Protein AF-A0A945MUC5-F1 (afdb_monomer)

Foldseek 3Di:
DDPPPALAPDDDDKDWDADPVPRAIEIERTFGQADPVLLVVCPPHPYYHAFAPDEPPDDPVVSVVHSGHHPVSVVVSVVD

Mean predicted aligned error: 4.46 Å

Secondary structure (DSSP, 8-state):
------SSSS----EEEE-TTT--EEEE--S----THHHHHHTT-SEEE----S-TT--HHHHHHHT---HHHHHHHHH-

Sequence (80 aa):
MRSDTHFHPLAARCYRFTDPATGGRMVFSGDTFYHQGLPLFAKDCDVLVHEAAVSADAEIPDLMRSLHSRPQDAAQVAWL

Nearest PDB structures (foldseek):
  1zkp-assembly1_C  TM=9.305E-01  e=2.985E-03  Bacillus anthracis str. Ames
  6kns-assembly4_D-2  TM=9.121E-01  e=6.643E-03  Bacillus subtilis
  6kns-assembly3_C-2  TM=9.325E-01  e=8.114E-03  Bacillus subtilis
  6kns-assembly1_A  TM=9.361E-01  e=1.132E-02  Bacillus subtilis
  6kns-assembly2_B-2  TM=9.097E-01  e=1.059E-02  Bacillus subtilis

Solvent-accessible surface area (backbone atoms only — not comparable to full-atom values): 4825 Å² total; per-residue (Å²): 134,87,89,74,87,66,47,29,100,58,99,66,66,65,49,77,49,68,44,86,90,80,66,50,27,40,28,36,44,50,69,36,30,80,54,85,62,51,31,70,71,45,45,92,46,78,41,80,48,63,47,49,84,38,61,82,83,62,51,69,74,58,42,72,68,66,29,42,15,25,51,65,49,37,51,55,38,73,73,89

Radius of gyration: 13.56 Å; Cα contacts (8 Å, |Δi|>4): 124; chains: 1; bounding box: 36×32×33 Å

Structure (mmCIF, N/CA/C/O backbone):
data_AF-A0A945MUC5-F1
#
_entry.id   AF-A0A945MUC5-F1
#
loop_
_atom_site.group_PDB
_atom_site.id
_atom_site.type_symbol
_atom_site.label_atom_id
_atom_site.label_alt_id
_atom_site.label_comp_id
_atom_site.label_asym_id
_atom_site.label_entity_id
_atom_site.label_seq_id
_atom_site.pdbx_PDB_ins_code
_atom_site.Cartn_x
_atom_site.Cartn_y
_atom_site.Cartn_z
_atom_site.occupancy
_atom_site.B_iso_or_equiv
_atom_site.auth_seq_id
_atom_site.auth_comp_id
_atom_site.auth_asym_id
_atom_site.auth_atom_id
_atom_site.pdbx_PDB_model_num
ATOM 1 N N . MET A 1 1 ? 18.416 22.711 -6.671 1.00 39.22 1 MET A N 1
ATOM 2 C CA . MET A 1 1 ? 18.092 21.292 -6.422 1.00 39.22 1 MET A CA 1
ATOM 3 C C . MET A 1 1 ? 16.574 21.196 -6.395 1.00 39.22 1 MET A C 1
ATOM 5 O O . MET A 1 1 ? 15.985 21.756 -5.485 1.00 39.22 1 MET A O 1
ATOM 9 N N . ARG A 1 2 ? 15.928 20.670 -7.446 1.00 33.88 2 ARG A N 1
ATOM 10 C CA . ARG A 1 2 ? 14.464 20.491 -7.450 1.00 33.88 2 ARG A CA 1
ATOM 11 C C . ARG A 1 2 ? 14.161 19.237 -6.631 1.00 33.88 2 ARG A C 1
ATOM 13 O O . ARG A 1 2 ? 14.563 18.155 -7.040 1.00 33.88 2 ARG A O 1
ATOM 20 N N . SER A 1 3 ? 13.555 19.389 -5.459 1.00 46.53 3 SER A N 1
ATOM 21 C CA . SER A 1 3 ? 13.125 18.276 -4.607 1.00 46.53 3 SER A CA 1
ATOM 22 C C . SER A 1 3 ? 11.682 17.900 -4.943 1.00 46.53 3 SER A C 1
ATOM 24 O O . SER A 1 3 ? 10.796 18.025 -4.106 1.00 46.53 3 SER A O 1
ATOM 26 N N . ASP A 1 4 ? 11.447 17.494 -6.183 1.00 49.94 4 ASP A N 1
ATOM 27 C CA . ASP A 1 4 ? 10.122 17.114 -6.664 1.00 49.94 4 ASP A CA 1
ATOM 28 C C . ASP A 1 4 ? 10.131 15.606 -6.938 1.00 49.94 4 ASP A C 1
ATOM 30 O O . ASP A 1 4 ? 10.172 15.151 -8.081 1.00 49.94 4 ASP A O 1
ATOM 34 N N . THR A 1 5 ? 10.204 14.804 -5.871 1.00 65.44 5 THR A N 1
ATOM 35 C CA . THR A 1 5 ? 10.100 13.343 -5.972 1.00 65.44 5 THR A CA 1
ATOM 36 C C . THR A 1 5 ? 8.640 12.992 -6.255 1.00 65.44 5 THR A C 1
ATOM 38 O O . THR A 1 5 ? 7.837 12.814 -5.342 1.00 65.44 5 THR A O 1
ATOM 41 N N . HIS A 1 6 ? 8.269 12.967 -7.532 1.00 73.81 6 HIS A N 1
ATOM 42 C CA . HIS A 1 6 ? 6.938 12.565 -7.971 1.00 73.81 6 HIS A CA 1
ATOM 43 C C . HIS A 1 6 ? 6.897 11.048 -8.175 1.00 73.81 6 HIS A C 1
ATOM 45 O O . HIS A 1 6 ? 7.607 10.514 -9.023 1.00 73.81 6 HIS A O 1
ATOM 51 N N . PHE A 1 7 ? 6.053 10.358 -7.407 1.00 87.69 7 PHE A N 1
ATOM 52 C CA . PHE A 1 7 ? 5.819 8.912 -7.534 1.00 87.69 7 PHE A CA 1
ATOM 53 C C . PHE A 1 7 ? 4.683 8.575 -8.508 1.00 87.69 7 PHE A C 1
ATOM 55 O O . PHE A 1 7 ? 4.248 7.433 -8.574 1.00 87.69 7 PHE A O 1
ATOM 62 N N . HIS A 1 8 ? 4.206 9.572 -9.254 1.00 91.56 8 HIS A N 1
ATOM 63 C CA . HIS A 1 8 ? 3.187 9.452 -10.288 1.00 91.56 8 HIS A CA 1
ATOM 64 C C . HIS A 1 8 ? 3.351 10.616 -11.295 1.00 91.56 8 HIS A C 1
ATOM 66 O O . HIS A 1 8 ? 3.823 11.684 -10.886 1.00 91.56 8 HIS A O 1
ATOM 72 N N . PRO A 1 9 ? 2.991 10.472 -12.590 1.00 87.75 9 PRO A N 1
ATOM 73 C CA . PRO A 1 9 ? 3.194 11.518 -13.604 1.00 87.75 9 PRO A CA 1
ATOM 74 C C . PRO A 1 9 ? 2.408 12.813 -13.3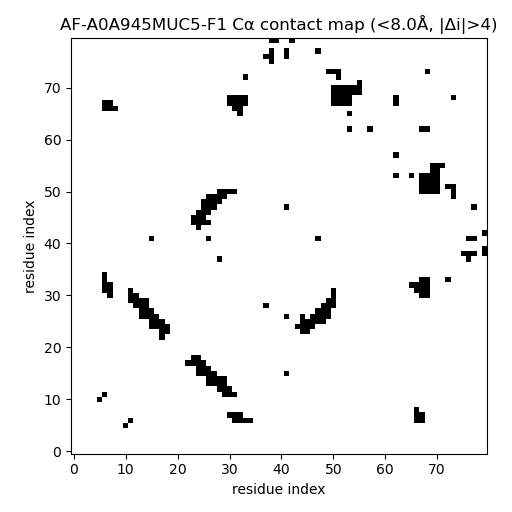57 1.00 87.75 9 PRO A C 1
ATOM 76 O O . PRO A 1 9 ? 2.782 13.873 -13.857 1.00 87.75 9 PRO A O 1
ATOM 79 N N . LEU A 1 10 ? 1.311 12.724 -12.604 1.00 89.69 10 LEU A N 1
ATOM 80 C CA . LEU A 1 10 ? 0.465 13.847 -12.207 1.00 89.69 10 LEU A CA 1
ATOM 81 C C . LEU A 1 10 ? 0.477 14.015 -10.684 1.00 89.69 10 LEU A C 1
ATOM 83 O O . LEU A 1 10 ? 0.934 13.145 -9.944 1.00 89.69 10 LEU A O 1
ATOM 87 N N . ALA A 1 11 ? -0.055 15.140 -10.203 1.00 89.62 11 ALA A N 1
ATOM 88 C CA . ALA A 1 11 ? -0.236 15.364 -8.774 1.00 89.62 11 ALA A CA 1
ATOM 89 C C . ALA A 1 11 ? -1.206 14.323 -8.183 1.00 89.62 11 ALA A C 1
ATOM 91 O O . ALA A 1 11 ? -2.422 14.469 -8.284 1.00 89.62 11 ALA A O 1
ATOM 92 N N . ALA A 1 12 ? -0.649 13.291 -7.554 1.00 90.56 12 ALA A N 1
ATOM 93 C CA . ALA A 1 12 ? -1.379 12.236 -6.862 1.00 90.56 12 ALA A CA 1
ATOM 94 C C . ALA A 1 12 ? -1.296 12.414 -5.340 1.00 90.56 12 ALA A C 1
ATOM 96 O O . ALA A 1 12 ? -0.358 13.024 -4.812 1.00 90.56 12 ALA A O 1
ATOM 97 N N . ARG A 1 13 ? -2.296 11.893 -4.623 1.00 92.94 13 ARG A N 1
ATOM 98 C CA . ARG A 1 13 ? -2.326 11.860 -3.157 1.00 92.94 13 ARG A CA 1
ATOM 99 C C . ARG A 1 13 ? -2.884 10.532 -2.665 1.00 92.94 13 ARG A C 1
ATOM 101 O O . ARG A 1 13 ? -3.878 10.049 -3.198 1.00 92.94 13 ARG A O 1
ATOM 108 N N . CYS A 1 14 ? -2.292 10.026 -1.590 1.00 96.31 14 CYS A N 1
ATOM 109 C CA . CYS A 1 14 ? -2.897 8.986 -0.770 1.00 96.31 14 CYS A CA 1
ATOM 110 C C . CYS A 1 14 ? -3.868 9.625 0.230 1.00 96.31 14 CYS A C 1
ATOM 112 O O . CYS A 1 14 ? -3.644 10.746 0.699 1.00 96.31 14 CYS A O 1
ATOM 114 N N . TYR A 1 15 ? -4.918 8.896 0.597 1.00 97.88 15 TYR A N 1
ATOM 115 C CA . TYR A 1 15 ? -5.920 9.360 1.552 1.00 97.88 15 TYR A CA 1
ATOM 116 C C . TYR A 1 15 ? -6.091 8.363 2.688 1.00 97.88 15 TYR A C 1
ATOM 118 O O . TYR A 1 15 ? -6.072 7.152 2.477 1.00 97.88 15 TYR A O 1
ATOM 126 N N . ARG A 1 16 ? -6.288 8.891 3.897 1.00 98.19 16 ARG A N 1
ATOM 127 C CA . ARG A 1 16 ? -6.650 8.126 5.088 1.00 98.19 16 ARG A CA 1
ATOM 128 C C . ARG A 1 16 ? -7.927 8.706 5.666 1.00 98.19 16 ARG A C 1
ATOM 130 O O . ARG A 1 16 ? -7.990 9.900 5.951 1.00 98.19 16 ARG A O 1
ATOM 137 N N . PHE A 1 17 ? -8.914 7.848 5.857 1.00 98.25 17 PHE A N 1
ATOM 138 C CA . PHE A 1 17 ? -10.191 8.185 6.461 1.00 98.25 17 PHE A CA 1
ATOM 139 C C . PHE A 1 17 ? -10.286 7.502 7.813 1.00 98.25 17 PHE A C 1
ATOM 141 O O . PHE A 1 17 ? -9.947 6.327 7.931 1.00 98.25 17 PHE A O 1
ATOM 148 N N . THR A 1 18 ? -10.759 8.239 8.811 1.00 98.38 18 THR A N 1
ATOM 149 C CA . THR A 1 18 ? -11.075 7.705 10.133 1.00 98.38 18 THR A CA 1
ATOM 150 C C . THR A 1 18 ? -12.535 8.009 10.408 1.00 98.38 18 THR A C 1
ATOM 152 O O . THR A 1 18 ? -12.927 9.175 10.372 1.00 98.38 18 THR A O 1
ATOM 155 N N . ASP A 1 19 ? -13.327 6.981 10.689 1.00 98.25 19 ASP A N 1
ATOM 156 C CA 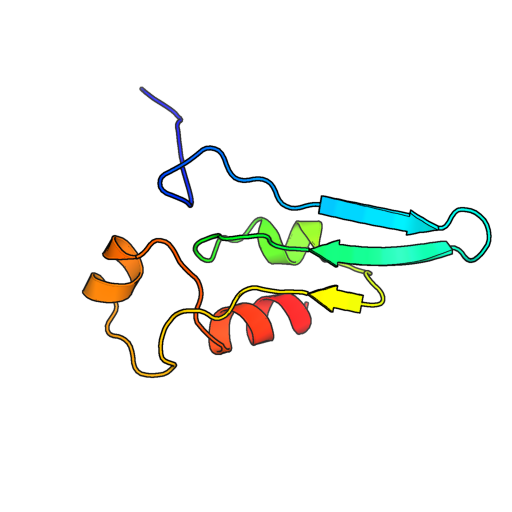. ASP A 1 19 ? -14.667 7.162 11.229 1.00 98.25 19 ASP A CA 1
ATOM 157 C C . ASP A 1 19 ? -14.557 7.509 12.724 1.00 98.25 19 ASP A C 1
ATOM 159 O O . ASP A 1 19 ? -14.104 6.674 13.510 1.00 98.25 19 ASP A O 1
ATOM 163 N N . PRO A 1 20 ? -14.948 8.721 13.158 1.00 97.56 20 PRO A N 1
ATOM 164 C CA . PRO A 1 20 ? -14.842 9.108 14.559 1.00 97.56 20 PRO A CA 1
ATOM 165 C C . PRO A 1 20 ? -15.816 8.353 15.474 1.00 97.56 20 PRO A C 1
ATOM 167 O O . PRO A 1 20 ? -15.590 8.328 16.681 1.00 97.56 20 PRO A O 1
ATOM 170 N N . ALA A 1 21 ? -16.888 7.754 14.940 1.00 98.38 21 ALA A N 1
ATOM 171 C CA . ALA A 1 21 ? -17.865 7.027 15.748 1.00 98.38 21 ALA A CA 1
ATOM 172 C C . ALA A 1 21 ? -17.361 5.633 16.155 1.00 98.38 21 ALA A C 1
ATOM 174 O O . ALA A 1 21 ? -17.584 5.204 17.286 1.00 98.38 21 ALA A O 1
ATOM 175 N N . THR A 1 22 ? -16.678 4.934 15.244 1.00 98.06 22 THR A N 1
ATOM 176 C CA . THR A 1 22 ? -16.184 3.562 15.464 1.00 98.06 22 THR A CA 1
ATOM 177 C C . THR A 1 22 ? -14.674 3.480 15.676 1.00 98.06 22 THR A C 1
ATOM 179 O O . THR A 1 22 ? -14.177 2.485 16.194 1.00 98.06 22 THR A O 1
ATOM 182 N N . GLY A 1 23 ? -13.932 4.514 15.276 1.00 98.19 23 GLY A N 1
ATOM 183 C CA . GLY A 1 23 ? -12.473 4.508 15.225 1.00 98.19 23 GLY A CA 1
ATOM 184 C C . GLY A 1 23 ? -11.889 3.778 14.011 1.00 98.19 23 GLY A C 1
ATOM 185 O O . GLY A 1 23 ? -10.662 3.753 13.887 1.00 98.19 23 GLY A O 1
ATOM 186 N N . GLY A 1 24 ? -12.734 3.225 13.130 1.00 98.38 24 GLY A N 1
ATOM 187 C CA . GLY A 1 24 ? -12.314 2.488 11.940 1.00 98.38 24 GLY A CA 1
ATOM 188 C C . GLY A 1 24 ? -11.548 3.365 10.951 1.00 98.38 24 GLY A C 1
ATOM 189 O O . GLY A 1 24 ? -11.874 4.537 10.752 1.00 98.38 24 GLY A O 1
ATOM 190 N N . ARG A 1 25 ? -10.507 2.805 10.337 1.00 98.56 25 ARG A N 1
ATOM 191 C CA . ARG A 1 25 ? -9.533 3.507 9.498 1.00 98.56 25 ARG A CA 1
ATOM 192 C C . ARG A 1 25 ? -9.388 2.821 8.153 1.00 98.56 25 ARG A C 1
ATOM 194 O O . ARG A 1 25 ? -9.039 1.647 8.075 1.00 98.56 25 ARG A O 1
ATOM 201 N N . MET A 1 26 ? -9.556 3.590 7.090 1.00 98.50 26 MET A N 1
ATOM 202 C CA . MET A 1 26 ? -9.379 3.122 5.722 1.00 98.50 26 MET A CA 1
ATOM 203 C C . MET A 1 26 ? -8.319 3.951 5.011 1.00 98.50 26 MET A C 1
ATOM 205 O O . MET A 1 26 ? -8.304 5.178 5.135 1.00 98.50 26 MET A O 1
ATOM 209 N N . VAL A 1 27 ? -7.444 3.293 4.257 1.00 98.62 27 VAL A N 1
ATOM 210 C CA . VAL A 1 27 ? -6.389 3.945 3.476 1.00 98.62 27 VAL A CA 1
ATOM 211 C C . VAL A 1 27 ? -6.548 3.608 2.001 1.00 98.62 27 VAL A C 1
ATOM 213 O O . VAL A 1 27 ? -6.748 2.453 1.639 1.00 98.62 27 VAL A O 1
ATOM 216 N N . PHE A 1 28 ? -6.428 4.630 1.159 1.00 98.56 28 PHE A N 1
ATOM 217 C CA . PHE A 1 28 ? -6.381 4.521 -0.294 1.00 98.56 28 PHE A CA 1
ATOM 218 C C . PHE A 1 28 ? -5.026 5.030 -0.779 1.00 98.56 2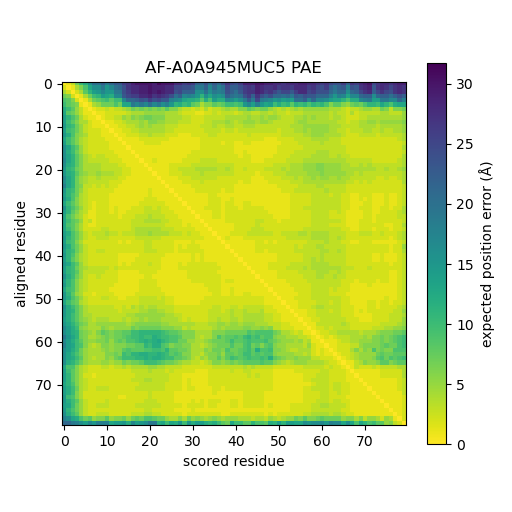8 PHE A C 1
ATOM 220 O O . PHE A 1 28 ? -4.676 6.185 -0.512 1.00 98.56 28 PHE A O 1
ATOM 227 N N . SER A 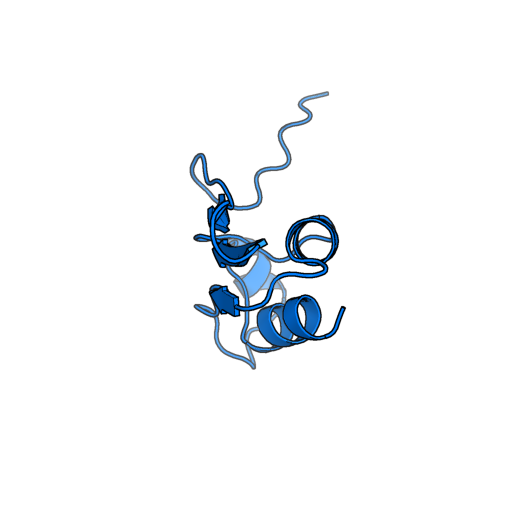1 29 ? -4.275 4.204 -1.509 1.00 97.69 29 SER A N 1
ATOM 228 C CA . SER A 1 29 ? -3.005 4.640 -2.107 1.00 97.69 29 SER A CA 1
ATOM 229 C C . SER A 1 29 ? -3.216 5.664 -3.226 1.00 97.69 29 SER A C 1
ATOM 231 O O . SER A 1 29 ? -2.358 6.518 -3.430 1.00 97.69 29 SER A O 1
ATOM 233 N N . GLY A 1 30 ? -4.352 5.585 -3.932 1.00 96.19 30 GLY A N 1
ATOM 234 C CA . GLY A 1 30 ? -4.479 6.178 -5.266 1.00 96.19 30 GLY A CA 1
ATOM 235 C C . GLY A 1 30 ? -3.510 5.505 -6.238 1.00 96.19 30 GLY A C 1
ATOM 236 O O . GLY A 1 30 ? -3.037 4.407 -5.942 1.00 96.19 30 GLY A O 1
ATOM 237 N N . ASP A 1 31 ? -3.187 6.182 -7.337 1.00 95.56 31 ASP A N 1
ATOM 238 C CA . ASP A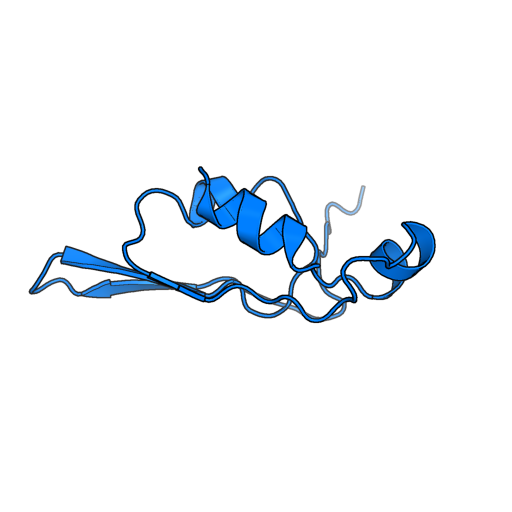 1 31 ? -2.165 5.724 -8.277 1.00 95.56 31 ASP A CA 1
ATOM 239 C C . ASP A 1 31 ? -0.779 6.215 -7.832 1.00 95.56 31 ASP A C 1
ATOM 241 O O . ASP A 1 31 ? -0.562 7.413 -7.626 1.00 95.56 31 ASP A O 1
ATOM 245 N N . THR A 1 32 ? 0.160 5.291 -7.647 1.00 94.31 32 THR A N 1
ATOM 246 C CA . THR A 1 32 ? 1.507 5.566 -7.150 1.00 94.31 32 THR A CA 1
ATOM 247 C C . THR A 1 32 ? 2.476 4.418 -7.430 1.00 94.31 32 THR A C 1
ATOM 249 O O . THR A 1 32 ? 2.149 3.239 -7.296 1.00 94.31 32 THR A O 1
ATOM 252 N N . PHE A 1 33 ? 3.730 4.770 -7.699 1.00 94.50 33 PHE A N 1
ATOM 253 C CA . PHE A 1 33 ? 4.881 3.881 -7.573 1.00 94.50 33 PHE A CA 1
ATOM 254 C C . PHE A 1 33 ? 5.180 3.597 -6.095 1.00 94.50 33 PHE A C 1
ATOM 256 O O . PHE A 1 33 ? 4.929 4.442 -5.228 1.00 94.50 33 PHE A O 1
ATOM 263 N N . TYR A 1 34 ? 5.767 2.436 -5.802 1.00 92.50 34 TYR A N 1
ATOM 264 C CA . TYR A 1 34 ? 6.159 2.083 -4.441 1.00 92.50 34 TYR A CA 1
ATOM 265 C C . TYR A 1 34 ? 7.181 3.067 -3.856 1.00 92.50 34 TYR A C 1
ATOM 267 O O . TYR A 1 34 ? 8.242 3.326 -4.424 1.00 92.50 34 TYR A O 1
ATOM 275 N N . HIS A 1 35 ? 6.927 3.548 -2.642 1.00 92.44 35 HIS A N 1
ATOM 276 C CA . HIS A 1 35 ? 7.927 4.258 -1.856 1.00 92.44 35 HIS A CA 1
ATOM 277 C C . HIS A 1 35 ? 7.744 3.986 -0.362 1.00 92.44 35 HIS A C 1
ATOM 279 O O . HIS A 1 35 ? 6.655 3.674 0.111 1.00 92.44 35 HIS A O 1
ATOM 285 N N . GLN A 1 36 ? 8.815 4.173 0.414 1.00 91.50 36 GLN A N 1
ATOM 286 C CA . GLN A 1 36 ? 8.856 3.863 1.855 1.00 91.50 36 GLN A CA 1
ATOM 287 C C . GLN A 1 36 ? 7.870 4.681 2.712 1.00 91.50 36 GLN A C 1
ATOM 289 O O . GLN A 1 36 ? 7.657 4.376 3.880 1.00 91.50 36 GLN A O 1
ATOM 294 N N . GLY A 1 37 ? 7.259 5.723 2.145 1.00 93.56 37 GLY A N 1
ATOM 295 C CA . GLY A 1 37 ? 6.214 6.491 2.821 1.00 93.56 37 GLY A CA 1
ATOM 296 C C . GLY A 1 37 ? 4.865 5.769 2.866 1.00 93.56 37 GLY A C 1
ATOM 297 O O . GLY A 1 37 ? 4.086 6.044 3.774 1.00 93.56 37 GLY A O 1
ATOM 298 N N . LEU A 1 38 ? 4.596 4.840 1.937 1.00 95.62 38 LEU A N 1
ATOM 299 C CA . LEU A 1 38 ? 3.306 4.144 1.857 1.00 95.62 38 LEU A CA 1
ATOM 300 C C . LEU A 1 38 ? 3.049 3.243 3.074 1.00 95.62 38 LEU A C 1
ATOM 302 O O . LEU A 1 38 ? 2.006 3.435 3.701 1.00 95.62 38 LEU A O 1
ATOM 306 N N . PRO A 1 39 ? 3.973 2.351 3.496 1.00 95.94 39 PRO A N 1
ATOM 307 C CA . PRO A 1 39 ? 3.751 1.537 4.694 1.00 95.94 39 PRO A CA 1
ATOM 308 C C . PRO A 1 39 ? 3.577 2.395 5.953 1.00 95.94 39 PRO A C 1
ATOM 310 O O . PRO A 1 39 ? 2.689 2.156 6.763 1.00 95.94 39 PRO A O 1
ATOM 313 N N . LEU A 1 40 ? 4.371 3.463 6.091 1.00 94.50 40 LEU A N 1
ATOM 314 C CA . LEU A 1 40 ? 4.278 4.369 7.240 1.00 94.50 40 LEU A CA 1
ATOM 315 C C . LEU A 1 40 ? 2.925 5.089 7.310 1.00 94.50 40 LEU A C 1
ATOM 317 O O . LEU A 1 40 ? 2.386 5.282 8.397 1.00 94.50 40 LEU A O 1
ATOM 321 N N . PHE A 1 41 ? 2.375 5.486 6.162 1.00 96.06 41 PHE A N 1
ATOM 322 C CA . PHE A 1 41 ? 1.076 6.150 6.086 1.00 96.06 41 PHE A CA 1
ATOM 323 C C . PHE A 1 41 ? -0.097 5.178 6.297 1.00 96.06 41 PHE A C 1
ATOM 325 O O . PHE A 1 41 ? -1.098 5.535 6.930 1.00 96.06 41 PHE A O 1
ATOM 332 N N . ALA A 1 42 ? 0.038 3.952 5.781 1.00 97.31 42 ALA A N 1
ATOM 333 C CA . ALA A 1 42 ? -0.971 2.898 5.858 1.00 97.31 42 ALA A CA 1
ATOM 334 C C . ALA A 1 42 ? -1.041 2.206 7.226 1.00 97.31 42 ALA A C 1
ATOM 336 O O . ALA A 1 42 ? -2.065 1.609 7.552 1.00 97.31 42 ALA A O 1
ATOM 337 N N . LYS A 1 43 ? 0.010 2.334 8.040 1.00 96.06 43 LYS A N 1
ATOM 338 C CA . LYS A 1 43 ? 0.132 1.685 9.343 1.00 96.06 43 LYS A CA 1
ATOM 339 C C . LYS A 1 43 ? -1.125 1.814 10.214 1.00 96.06 43 LYS A C 1
ATOM 341 O O . LYS A 1 43 ? -1.712 2.896 10.345 1.00 96.06 43 LYS A O 1
ATOM 346 N N . ASP A 1 44 ? -1.505 0.710 10.852 1.00 95.94 44 ASP A N 1
ATOM 347 C CA . ASP A 1 44 ? -2.656 0.605 11.758 1.00 95.94 44 ASP A CA 1
ATOM 348 C C . ASP A 1 44 ? -3.995 1.021 11.111 1.00 95.94 44 ASP A C 1
ATOM 350 O O . ASP A 1 44 ? -4.878 1.555 11.798 1.00 95.94 44 ASP A O 1
ATOM 354 N N . CYS A 1 45 ? -4.127 0.882 9.785 1.00 97.69 45 CYS A N 1
ATOM 355 C CA . CYS A 1 45 ? -5.427 0.927 9.119 1.00 97.69 45 CYS A CA 1
ATOM 356 C C . CYS A 1 45 ? -6.127 -0.433 9.214 1.00 97.69 45 CYS A C 1
ATOM 358 O O . CYS A 1 45 ? -5.476 -1.471 9.295 1.00 97.69 45 CYS A O 1
ATOM 360 N N . ASP A 1 46 ? -7.456 -0.419 9.201 1.00 98.00 46 ASP A N 1
ATOM 361 C CA . ASP A 1 46 ? -8.271 -1.635 9.238 1.00 98.00 46 ASP A CA 1
ATOM 362 C C . ASP A 1 46 ? -8.512 -2.183 7.828 1.00 98.00 46 ASP A C 1
ATOM 364 O O . ASP A 1 46 ? -8.641 -3.389 7.626 1.00 98.00 46 ASP A O 1
ATOM 368 N N . VAL A 1 47 ? -8.573 -1.286 6.839 1.00 98.00 47 VAL 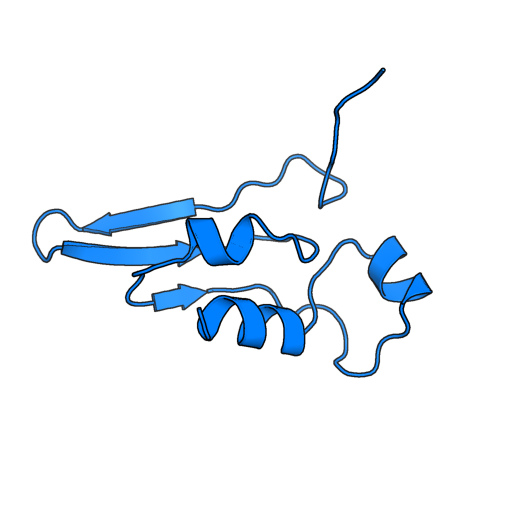A N 1
ATOM 369 C CA . VAL A 1 47 ? -8.747 -1.628 5.426 1.00 98.00 47 VAL A CA 1
ATOM 370 C C . VAL A 1 47 ? -7.781 -0.817 4.572 1.00 98.00 47 VAL A C 1
ATOM 372 O O . VAL A 1 47 ? -7.778 0.416 4.612 1.00 98.00 47 VAL A O 1
ATOM 375 N N . LEU A 1 48 ? -7.019 -1.518 3.735 1.00 98.44 48 LEU A N 1
ATOM 376 C CA . LEU A 1 48 ? -6.146 -0.937 2.723 1.00 98.44 48 LEU A CA 1
ATOM 377 C C . LEU A 1 48 ? -6.709 -1.203 1.323 1.00 98.44 48 LEU A C 1
ATOM 379 O O . LEU A 1 48 ? -6.931 -2.350 0.940 1.00 98.44 48 LEU A O 1
ATOM 383 N N . VAL A 1 49 ? -6.874 -0.141 0.538 1.00 98.44 49 VAL A N 1
ATOM 384 C CA . VAL A 1 49 ? -7.101 -0.197 -0.909 1.00 98.44 49 VAL A CA 1
ATOM 385 C C . VAL A 1 49 ? -5.844 0.329 -1.590 1.00 98.44 49 VAL A C 1
ATOM 387 O O . VAL A 1 49 ? -5.576 1.532 -1.581 1.00 98.44 49 VAL A O 1
ATOM 390 N N . HIS A 1 50 ? -5.055 -0.588 -2.143 1.00 98.31 50 HIS A N 1
ATOM 391 C CA . HIS A 1 50 ? -3.778 -0.283 -2.778 1.00 98.31 50 HIS A CA 1
ATOM 392 C C . HIS A 1 50 ? -3.825 -0.590 -4.275 1.00 98.31 50 HIS A C 1
ATOM 394 O O . HIS A 1 50 ? -4.400 -1.600 -4.684 1.00 98.31 50 HIS A O 1
ATOM 400 N N . GLU A 1 51 ? -3.204 0.262 -5.087 1.00 97.00 51 GLU A N 1
ATOM 401 C CA . GLU A 1 51 ? -3.065 0.017 -6.519 1.00 97.00 51 GLU A CA 1
ATOM 402 C C . GLU A 1 51 ? -2.097 -1.144 -6.813 1.00 97.00 51 GLU A C 1
ATOM 404 O O . GLU A 1 51 ? -1.154 -1.414 -6.068 1.00 97.00 51 GLU A O 1
ATOM 409 N N . ALA A 1 52 ? -2.366 -1.880 -7.884 1.00 96.38 52 ALA A N 1
ATOM 410 C CA . ALA A 1 52 ? -1.563 -3.021 -8.321 1.00 96.38 52 ALA A CA 1
ATOM 411 C C . ALA A 1 52 ? -1.677 -3.158 -9.845 1.00 96.38 52 ALA A C 1
ATOM 413 O O . ALA A 1 52 ? -2.062 -4.205 -10.366 1.00 96.38 52 ALA A O 1
ATOM 414 N N . ALA A 1 53 ? -1.451 -2.049 -10.553 1.00 94.56 53 ALA A N 1
ATOM 415 C CA . ALA A 1 53 ? -1.734 -1.932 -11.983 1.00 94.56 53 ALA A CA 1
ATOM 416 C C . ALA A 1 53 ? -0.684 -2.618 -12.875 1.00 94.56 53 ALA A C 1
ATOM 418 O O . ALA A 1 53 ? -0.949 -2.888 -14.047 1.00 94.56 53 ALA A O 1
ATOM 419 N N . VAL A 1 54 ? 0.507 -2.893 -12.339 1.00 94.31 54 VAL A N 1
ATOM 420 C CA . VAL A 1 54 ? 1.623 -3.487 -13.084 1.00 94.31 54 VAL A CA 1
ATOM 421 C C . VAL A 1 54 ? 1.666 -5.000 -12.880 1.00 94.31 54 VAL A C 1
ATOM 423 O O . VAL A 1 54 ? 1.424 -5.493 -11.780 1.00 94.31 54 VAL A O 1
ATOM 426 N N . SER A 1 55 ? 2.009 -5.747 -13.934 1.00 93.88 55 SER A N 1
ATOM 427 C CA . SER A 1 55 ? 2.155 -7.204 -13.851 1.00 93.88 55 SER A CA 1
ATOM 428 C C . SER A 1 55 ? 3.176 -7.618 -12.787 1.00 93.88 55 SER A C 1
ATOM 430 O O . SER A 1 55 ? 4.194 -6.954 -12.579 1.00 93.88 55 SER A O 1
ATOM 432 N N . ALA A 1 56 ? 2.924 -8.748 -12.127 1.00 94.31 56 ALA A N 1
ATOM 433 C CA . ALA A 1 56 ? 3.787 -9.263 -11.065 1.00 94.31 56 ALA A CA 1
ATOM 434 C C . ALA A 1 56 ? 5.206 -9.612 -11.5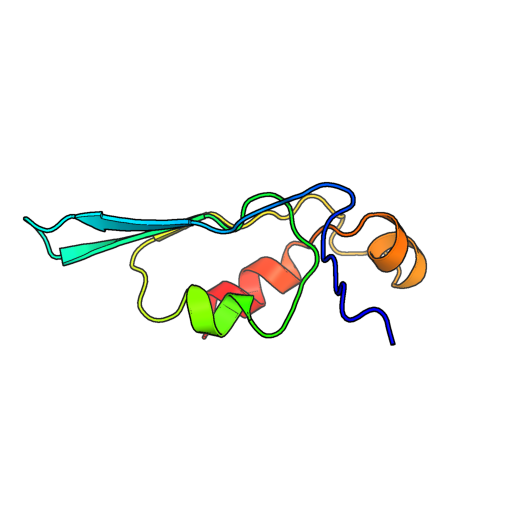57 1.00 94.31 56 ALA A C 1
ATOM 436 O O . ALA A 1 56 ? 6.148 -9.592 -10.767 1.00 94.31 56 ALA A O 1
ATOM 437 N N . ASP A 1 57 ? 5.355 -9.924 -12.842 1.00 93.94 57 ASP A N 1
ATOM 438 C CA . ASP A 1 57 ? 6.605 -10.276 -13.520 1.00 93.94 57 ASP A CA 1
ATOM 439 C C . ASP A 1 57 ? 7.242 -9.102 -14.281 1.00 93.94 57 ASP A C 1
ATOM 441 O O . ASP A 1 57 ? 8.209 -9.301 -15.011 1.00 93.94 57 ASP A O 1
ATOM 445 N N . ALA A 1 58 ? 6.730 -7.877 -14.117 1.00 90.25 58 ALA A N 1
ATOM 446 C CA . ALA A 1 58 ? 7.277 -6.720 -14.811 1.00 90.25 58 ALA A CA 1
ATOM 447 C C . ALA A 1 58 ? 8.738 -6.451 -14.426 1.00 90.25 58 ALA A C 1
ATOM 449 O O . ALA A 1 58 ? 9.105 -6.395 -13.245 1.00 90.25 58 ALA A O 1
ATOM 450 N N . GLU A 1 59 ? 9.550 -6.210 -15.451 1.00 88.56 59 GLU A N 1
ATOM 451 C CA . GLU A 1 59 ? 10.952 -5.842 -15.317 1.00 88.56 59 GLU A CA 1
ATOM 452 C C . GLU A 1 59 ? 11.110 -4.434 -14.723 1.00 88.56 59 GLU A C 1
ATOM 454 O O . GLU A 1 59 ? 10.289 -3.533 -14.930 1.00 88.56 59 GLU A O 1
ATOM 459 N N . ILE A 1 60 ? 12.217 -4.212 -14.005 1.00 80.50 60 ILE A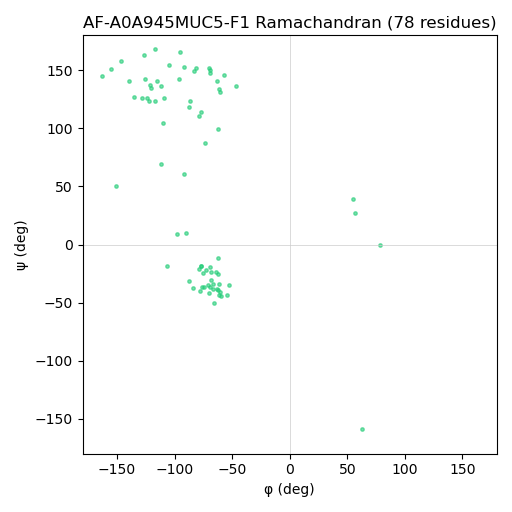 N 1
ATOM 460 C CA . ILE A 1 60 ? 12.491 -2.942 -13.308 1.00 80.50 60 ILE A CA 1
ATOM 461 C C . ILE A 1 60 ? 12.413 -1.717 -14.244 1.00 80.50 60 ILE A C 1
ATOM 463 O O . ILE A 1 60 ? 11.818 -0.714 -13.843 1.00 80.50 60 ILE A O 1
ATOM 467 N N . PRO A 1 61 ? 12.962 -1.738 -15.478 1.00 82.44 61 PRO A N 1
ATOM 468 C CA . PRO A 1 61 ? 12.872 -0.588 -16.377 1.00 82.44 61 PRO A CA 1
ATOM 469 C C . PRO A 1 61 ? 11.434 -0.204 -16.746 1.00 82.44 61 PRO A C 1
ATOM 471 O O . PRO A 1 61 ? 11.149 0.984 -16.897 1.00 82.44 61 PRO A O 1
ATOM 474 N N . ASP A 1 62 ? 10.534 -1.179 -16.869 1.00 79.75 62 ASP A N 1
ATOM 475 C CA . ASP A 1 62 ? 9.133 -0.930 -17.215 1.00 79.75 62 ASP A CA 1
ATOM 476 C C . ASP A 1 62 ? 8.355 -0.393 -16.012 1.00 79.75 62 ASP A C 1
ATOM 478 O O . ASP A 1 62 ? 7.565 0.541 -16.154 1.00 79.75 62 ASP A O 1
ATOM 482 N N . LEU A 1 63 ? 8.670 -0.882 -14.809 1.00 78.75 63 LEU A N 1
ATOM 483 C CA . LEU A 1 63 ? 8.130 -0.358 -13.555 1.00 78.75 63 LEU A CA 1
ATOM 484 C C . LEU A 1 63 ? 8.505 1.119 -13.332 1.00 78.75 63 LEU A C 1
ATOM 486 O O . LEU A 1 63 ? 7.671 1.943 -12.960 1.00 78.75 63 LEU A O 1
ATOM 490 N N . MET A 1 64 ? 9.762 1.479 -13.607 1.00 80.25 64 MET A N 1
ATOM 491 C CA . MET A 1 64 ? 10.244 2.860 -13.463 1.00 80.25 64 MET A CA 1
ATOM 492 C C . MET A 1 64 ? 9.625 3.817 -14.491 1.00 80.25 64 MET A C 1
ATOM 494 O O . MET A 1 64 ? 9.590 5.024 -14.259 1.00 80.25 64 MET A O 1
ATOM 498 N N . ARG A 1 65 ? 9.148 3.299 -15.631 1.00 81.88 65 ARG A N 1
ATOM 499 C CA . ARG A 1 65 ? 8.447 4.088 -16.655 1.00 81.88 65 ARG A CA 1
ATOM 500 C C . ARG A 1 65 ? 6.968 4.261 -16.349 1.00 81.88 65 ARG A C 1
ATOM 502 O O . ARG A 1 65 ? 6.431 5.324 -16.647 1.00 81.88 65 ARG A O 1
ATOM 509 N N . SER A 1 66 ? 6.317 3.234 -15.803 1.00 82.56 66 SER A N 1
ATOM 510 C CA . SER A 1 66 ? 4.892 3.300 -15.480 1.00 82.56 66 SER A CA 1
ATOM 511 C C . SER A 1 66 ? 4.630 4.216 -14.287 1.00 82.56 66 SER A C 1
ATOM 513 O O . SER A 1 66 ? 3.627 4.919 -14.285 1.00 82.56 66 SER A O 1
ATOM 515 N N . LEU A 1 67 ? 5.545 4.248 -13.309 1.00 92.12 67 LEU A N 1
ATOM 516 C CA . LEU A 1 67 ? 5.330 4.912 -12.020 1.00 92.12 67 LEU A CA 1
ATOM 517 C C . LEU A 1 67 ? 4.057 4.404 -11.313 1.00 92.12 67 LEU A C 1
ATOM 519 O O . LEU A 1 67 ? 3.326 5.172 -10.689 1.00 92.12 67 LEU A O 1
ATOM 523 N N . HIS A 1 68 ? 3.828 3.096 -11.419 1.00 94.50 68 HIS A N 1
ATOM 524 C CA . HIS A 1 68 ? 2.745 2.357 -10.778 1.00 94.50 68 HIS A CA 1
ATOM 525 C C . HIS A 1 68 ? 3.309 1.167 -9.990 1.00 94.50 68 HIS A C 1
ATOM 527 O O . HIS A 1 68 ? 4.456 0.757 -10.178 1.00 94.50 68 HIS A O 1
ATOM 533 N N . SER A 1 69 ? 2.499 0.620 -9.097 1.00 95.25 69 SER A N 1
ATOM 534 C CA . SER A 1 69 ? 2.804 -0.486 -8.199 1.00 95.25 69 SER A CA 1
ATOM 535 C C . SER A 1 69 ? 2.437 -1.843 -8.796 1.00 95.25 69 SER A C 1
ATOM 537 O O . SER A 1 69 ? 1.510 -1.999 -9.597 1.00 95.25 69 SER A O 1
ATOM 539 N N . ARG A 1 70 ? 3.165 -2.863 -8.347 1.00 95.94 70 ARG A N 1
ATOM 540 C CA . ARG A 1 70 ? 2.864 -4.278 -8.580 1.00 95.94 70 ARG A CA 1
ATOM 541 C C . ARG A 1 70 ? 2.079 -4.866 -7.404 1.00 95.94 70 ARG A C 1
ATOM 543 O O . ARG A 1 70 ? 2.120 -4.319 -6.298 1.00 95.94 70 ARG A O 1
ATOM 550 N N . PRO A 1 71 ? 1.465 -6.050 -7.575 1.00 96.38 71 PRO A N 1
ATOM 551 C CA . PRO A 1 71 ? 0.856 -6.792 -6.473 1.00 96.38 71 PRO A CA 1
ATOM 552 C C . PRO A 1 71 ? 1.788 -7.025 -5.272 1.00 96.38 71 PRO A C 1
ATOM 554 O O . PRO A 1 71 ? 1.335 -6.992 -4.130 1.00 96.38 71 PRO A O 1
ATOM 557 N N . GLN A 1 72 ? 3.089 -7.234 -5.496 1.00 95.56 72 GLN A N 1
ATOM 558 C CA . GLN A 1 72 ? 4.068 -7.427 -4.419 1.00 95.56 72 GLN A CA 1
ATOM 559 C C . GLN A 1 72 ? 4.263 -6.164 -3.577 1.00 95.56 72 GLN A C 1
ATOM 561 O O . GLN A 1 72 ? 4.461 -6.263 -2.369 1.00 95.56 72 GLN A O 1
ATOM 566 N N . ASP A 1 73 ? 4.174 -4.991 -4.201 1.00 95.19 73 ASP A N 1
ATOM 567 C CA . ASP A 1 73 ? 4.308 -3.716 -3.507 1.00 95.19 73 ASP A CA 1
ATOM 568 C C . ASP A 1 73 ? 3.078 -3.489 -2.605 1.00 95.19 73 ASP A C 1
ATOM 570 O O . ASP A 1 73 ? 3.223 -3.136 -1.436 1.00 95.19 73 ASP A O 1
ATOM 574 N N . ALA A 1 74 ? 1.873 -3.817 -3.096 1.00 97.00 74 ALA A N 1
ATOM 575 C CA . ALA A 1 74 ? 0.650 -3.818 -2.290 1.00 97.00 74 ALA A CA 1
ATOM 576 C C . ALA A 1 74 ? 0.741 -4.790 -1.097 1.00 97.00 74 ALA A C 1
ATOM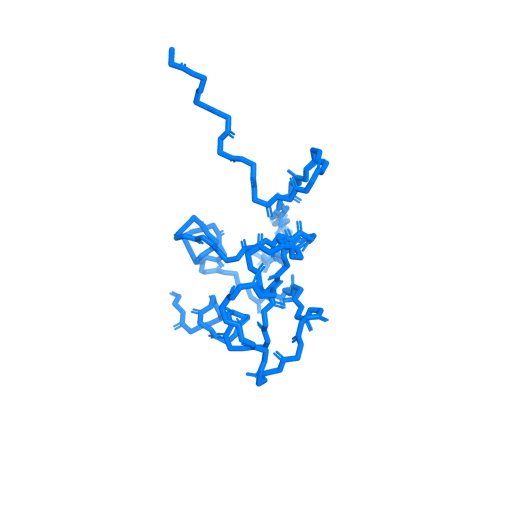 578 O O . ALA A 1 74 ? 0.403 -4.424 0.030 1.00 97.00 74 ALA A O 1
ATOM 579 N N . ALA A 1 75 ? 1.247 -6.008 -1.322 1.00 96.62 75 ALA A N 1
ATOM 580 C CA . ALA A 1 75 ? 1.466 -6.987 -0.257 1.00 96.62 75 ALA A CA 1
ATOM 581 C C . ALA A 1 75 ? 2.477 -6.488 0.788 1.00 96.62 75 ALA A C 1
ATOM 583 O O . ALA A 1 75 ? 2.277 -6.676 1.986 1.00 96.62 75 ALA A O 1
ATOM 584 N N . GLN A 1 76 ? 3.538 -5.810 0.347 1.00 95.62 76 GLN A N 1
ATOM 585 C CA . GLN A 1 76 ? 4.539 -5.229 1.235 1.00 95.62 76 GLN A CA 1
ATOM 586 C C . GLN A 1 76 ? 3.970 -4.090 2.093 1.00 95.62 76 GLN A C 1
ATOM 588 O O . GLN A 1 76 ? 4.315 -3.998 3.270 1.00 95.62 76 GLN A O 1
ATOM 593 N N . VAL A 1 77 ? 3.093 -3.245 1.541 1.00 96.88 77 VAL A N 1
ATOM 594 C CA . VAL A 1 77 ? 2.412 -2.186 2.308 1.00 96.88 77 VAL A CA 1
ATOM 595 C C . VAL A 1 77 ? 1.413 -2.777 3.307 1.00 96.88 77 VAL A C 1
ATOM 597 O O . VAL A 1 77 ? 1.306 -2.263 4.411 1.00 96.88 77 VAL A O 1
ATOM 600 N N . ALA A 1 78 ? 0.720 -3.863 2.953 1.00 95.75 78 ALA A N 1
ATOM 601 C CA . ALA A 1 78 ? -0.250 -4.520 3.834 1.00 95.75 78 ALA A CA 1
ATOM 602 C C . ALA A 1 78 ? 0.386 -5.309 4.996 1.00 95.75 78 ALA A C 1
ATOM 604 O O . ALA A 1 78 ? -0.288 -5.597 5.981 1.00 95.75 78 ALA A O 1
ATOM 605 N N . TRP A 1 79 ? 1.653 -5.711 4.866 1.00 87.00 79 TRP A N 1
ATOM 606 C CA . TRP A 1 79 ? 2.347 -6.536 5.860 1.00 87.00 79 TRP A CA 1
ATOM 607 C C . TRP A 1 79 ? 2.850 -5.755 7.090 1.00 87.00 79 TRP A C 1
ATOM 609 O O . TRP A 1 79 ? 3.116 -6.367 8.127 1.00 87.00 79 TRP A O 1
ATOM 619 N N . LEU A 1 80 ? 3.023 -4.434 6.977 1.00 62.03 80 LEU A N 1
ATOM 620 C CA . LEU A 1 80 ? 3.677 -3.566 7.973 1.00 62.03 80 LEU A CA 1
ATOM 621 C C . LEU A 1 80 ? 2.690 -2.674 8.738 1.00 62.03 80 LEU A C 1
ATOM 623 O O . LEU A 1 80 ? 3.000 -2.375 9.918 1.00 62.03 80 LEU A O 1
#

pLDDT: mean 90.31, std 13.18, range [33.88, 98.62]